Protein AF-A0A1J3I1U5-F1 (afdb_monomer_lite)

InterPro domains:
  IPR043164 Large ribosomal subunit protein uL10-like, insertion domain superfamily [G3DSA:3.90.105.20] (1-53)
  IPR050323 Universal ribosomal protein uL10 [PTHR45699] (3-94)

pLDDT: mean 80.33, std 6.76, range [55.69, 92.94]

Sequence (94 aa):
GKVQIFQKLNVPTKAVKNMLEIQKDIHIIKKGEKVTATGSELCRLLALKPFSYKLEMKKIWMNGAVLEEDMINISSADILKTFQSHVTSLAALS

Secondary structure (DSSP, 8-state):
-THHHHHHTT--EEEETTEEEE-S---SS-TTS---HHHHHHHHHTT-----------EEEETTEEEEHHHHT--HHHHHHHHHHHHHHHHHH-

Structure (mmCIF, N/CA/C/O backbone):
data_AF-A0A1J3I1U5-F1
#
_entry.id   AF-A0A1J3I1U5-F1
#
loop_
_atom_site.group_PDB
_atom_site.id
_atom_site.type_symbol
_atom_site.label_atom_id
_atom_site.label_alt_id
_atom_site.label_comp_id
_atom_site.label_asym_id
_atom_site.label_entity_id
_atom_site.label_seq_id
_atom_site.pdbx_PDB_ins_code
_atom_site.Cartn_x
_atom_site.Cartn_y
_atom_site.Cartn_z
_atom_site.occupancy
_atom_site.B_iso_or_equiv
_atom_site.auth_seq_id
_atom_site.auth_comp_id
_atom_site.auth_asym_id
_atom_site.auth_atom_id
_atom_site.pdbx_PDB_model_num
ATOM 1 N N . GLY A 1 1 ? -22.593 1.567 19.032 1.00 55.69 1 GLY A N 1
ATOM 2 C CA . GLY A 1 1 ? -21.667 2.296 19.925 1.00 55.69 1 GLY A CA 1
ATOM 3 C C . GLY A 1 1 ? -20.249 2.179 19.402 1.00 55.69 1 GLY A C 1
ATOM 4 O O . GLY A 1 1 ? -19.880 1.090 18.987 1.00 55.69 1 GLY A O 1
ATOM 5 N N . LYS A 1 2 ? -19.470 3.270 19.395 1.00 62.44 2 LYS A N 1
ATOM 6 C CA . LYS A 1 2 ? -18.124 3.343 18.780 1.00 62.44 2 LYS A CA 1
ATOM 7 C C . LYS A 1 2 ? -17.141 2.263 19.291 1.00 62.44 2 LYS A C 1
ATOM 9 O O . LYS A 1 2 ? -16.294 1.812 18.537 1.00 62.44 2 LYS A O 1
ATOM 14 N N . VAL A 1 3 ? -17.336 1.763 20.516 1.00 68.31 3 VAL A N 1
ATOM 15 C CA . VAL A 1 3 ? -16.560 0.668 21.142 1.00 68.31 3 VAL A CA 1
ATOM 16 C C . VAL A 1 3 ? -16.753 -0.694 20.448 1.00 68.31 3 VAL A C 1
ATOM 18 O O . VAL A 1 3 ? -15.833 -1.502 20.396 1.00 68.31 3 VAL A O 1
ATOM 21 N N . GLN A 1 4 ? -17.926 -0.946 19.858 1.00 71.25 4 GLN A N 1
ATOM 22 C CA . GLN A 1 4 ? -18.248 -2.229 19.213 1.00 71.25 4 GLN A CA 1
ATOM 23 C C . GLN A 1 4 ? -17.395 -2.496 17.960 1.00 71.25 4 GLN A C 1
ATOM 25 O O . GLN A 1 4 ? -17.197 -3.643 17.575 1.00 71.25 4 GLN A O 1
ATOM 30 N N . ILE A 1 5 ? -16.867 -1.442 17.328 1.00 72.69 5 ILE A N 1
ATOM 31 C CA . ILE A 1 5 ? -16.000 -1.543 16.144 1.00 72.69 5 ILE A CA 1
ATOM 32 C C . ILE A 1 5 ? -14.651 -2.172 16.524 1.00 72.69 5 ILE A C 1
ATOM 34 O O . ILE A 1 5 ? -14.168 -3.053 15.818 1.00 72.69 5 ILE A O 1
ATOM 38 N N . PHE A 1 6 ? -14.091 -1.785 17.675 1.00 73.50 6 PHE A N 1
ATOM 39 C CA . PHE A 1 6 ? -12.825 -2.316 18.190 1.00 73.50 6 PHE A CA 1
ATOM 40 C C . PHE A 1 6 ? -12.945 -3.789 18.606 1.00 73.50 6 PHE A C 1
ATOM 42 O O . PHE A 1 6 ? -12.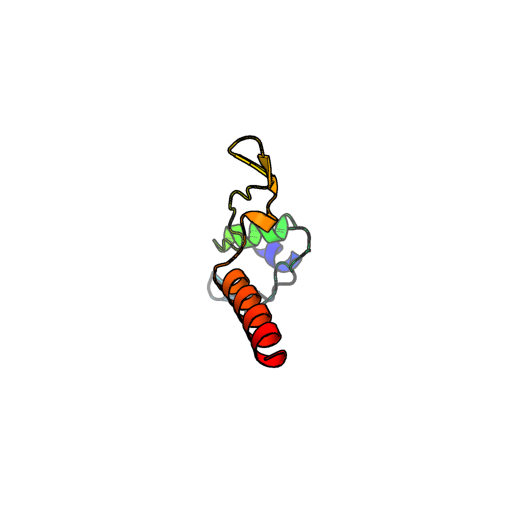038 -4.575 18.341 1.00 73.50 6 PHE A O 1
ATOM 49 N N . GLN A 1 7 ? -14.098 -4.184 19.161 1.00 69.69 7 GLN A N 1
ATOM 50 C CA . GLN A 1 7 ? -14.385 -5.581 19.505 1.00 69.69 7 GLN A CA 1
ATOM 51 C C . GLN A 1 7 ? -14.524 -6.472 18.261 1.00 69.69 7 GLN A C 1
ATOM 53 O O . GLN A 1 7 ? -13.989 -7.574 18.239 1.00 69.69 7 GLN A O 1
ATOM 58 N N . LYS A 1 8 ? -15.177 -5.987 17.194 1.00 67.88 8 LYS A N 1
ATOM 59 C CA . LYS A 1 8 ? -15.328 -6.740 15.932 1.00 67.88 8 LYS A CA 1
ATOM 60 C C . LYS A 1 8 ? -14.012 -6.979 15.187 1.00 67.88 8 LYS A C 1
ATOM 62 O O . LYS A 1 8 ? -13.918 -7.939 14.432 1.00 67.88 8 LYS A O 1
ATOM 67 N N . LEU A 1 9 ? -13.027 -6.103 15.370 1.00 69.25 9 LEU A N 1
ATOM 68 C CA . LEU A 1 9 ? -11.707 -6.186 14.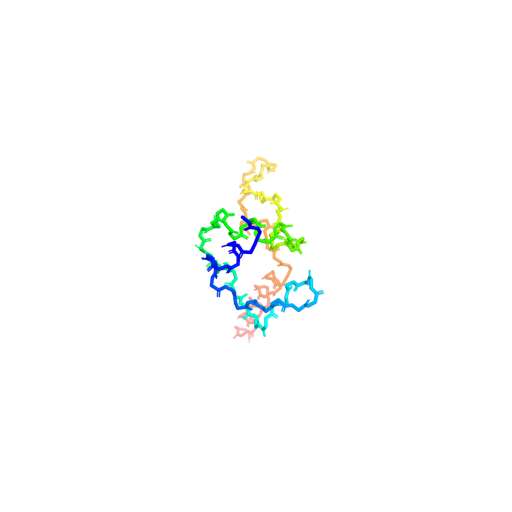732 1.00 69.25 9 LEU A CA 1
ATOM 69 C C . LEU A 1 9 ? -10.659 -6.888 15.609 1.00 69.25 9 LEU A C 1
ATOM 71 O O . LEU A 1 9 ? -9.488 -6.920 15.241 1.00 69.25 9 LEU A O 1
ATOM 75 N N . ASN A 1 10 ? -11.064 -7.454 16.752 1.00 68.12 10 ASN A N 1
ATOM 76 C CA . ASN A 1 10 ? -10.169 -8.134 17.688 1.00 68.12 10 ASN A CA 1
ATOM 77 C C . ASN A 1 10 ? -9.004 -7.242 18.175 1.00 68.12 10 ASN A C 1
ATOM 79 O O . ASN A 1 10 ? -7.911 -7.730 18.468 1.00 68.12 10 ASN A O 1
ATOM 83 N N . VAL A 1 11 ? -9.228 -5.924 18.256 1.00 75.31 11 VAL A N 1
ATOM 84 C CA . VAL A 1 11 ? -8.211 -4.962 18.698 1.00 75.31 11 VAL A CA 1
ATOM 85 C C . VAL A 1 11 ? -8.218 -4.905 20.228 1.00 75.31 11 VAL A C 1
ATOM 87 O O . VAL A 1 11 ? -9.240 -4.525 20.805 1.00 75.31 11 VAL A O 1
ATOM 90 N N . PRO A 1 12 ? -7.114 -5.244 20.918 1.00 72.62 12 PRO A N 1
ATOM 91 C CA . PRO A 1 12 ? -7.042 -5.136 22.369 1.00 72.62 12 PRO A CA 1
ATOM 92 C C . PRO A 1 12 ? -6.968 -3.657 22.776 1.00 72.62 12 PRO A C 1
ATOM 94 O O . PRO A 1 12 ? -5.914 -3.019 22.709 1.00 72.62 12 PRO A O 1
ATOM 97 N N . THR A 1 13 ? -8.108 -3.101 23.188 1.00 76.12 13 THR A N 1
ATOM 98 C CA . THR A 1 13 ? -8.222 -1.721 23.680 1.00 76.12 13 THR A CA 1
ATOM 99 C C . THR A 1 13 ? -8.601 -1.691 25.152 1.00 76.12 13 THR A C 1
ATOM 101 O O . THR A 1 13 ? -9.529 -2.395 25.561 1.00 76.12 13 THR A O 1
ATOM 104 N N . LYS A 1 14 ? -7.958 -0.825 25.936 1.00 80.62 14 LYS A N 1
ATOM 105 C CA . LYS A 1 14 ? -8.306 -0.565 27.337 1.00 80.62 14 LYS A CA 1
ATOM 106 C C . LYS A 1 14 ? -8.923 0.826 27.459 1.00 80.62 14 LYS A C 1
ATOM 108 O O . LYS A 1 14 ? -8.397 1.793 26.919 1.00 80.62 14 LYS A O 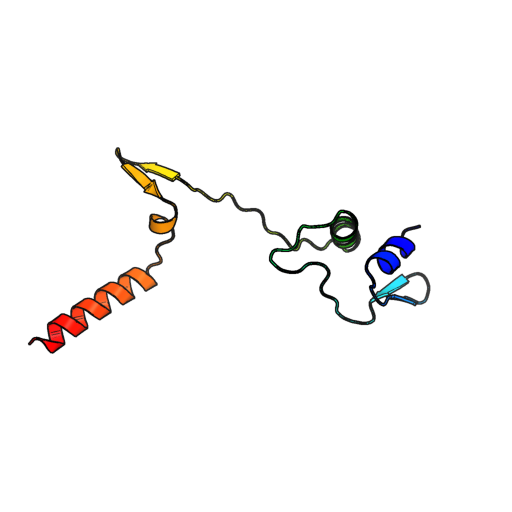1
ATOM 113 N N . ALA A 1 15 ? -10.044 0.935 28.169 1.00 80.38 15 ALA A N 1
ATOM 114 C CA . ALA A 1 15 ? -10.637 2.228 28.493 1.00 80.38 15 ALA A CA 1
ATOM 115 C C . ALA A 1 15 ? -9.892 2.854 29.683 1.00 80.38 15 ALA A C 1
ATOM 117 O O . ALA A 1 15 ? -9.832 2.260 30.762 1.00 80.38 15 ALA A O 1
ATOM 118 N N . VAL A 1 16 ? -9.331 4.048 29.493 1.00 81.88 16 VAL A N 1
ATOM 119 C CA . VAL A 1 16 ? -8.609 4.808 30.521 1.00 81.88 16 VAL A CA 1
ATOM 120 C C . VAL A 1 16 ? -9.187 6.216 30.569 1.00 81.88 16 VAL A C 1
ATOM 122 O O . VAL A 1 16 ? -9.116 6.941 29.584 1.00 81.88 16 VAL A O 1
ATOM 125 N N . LYS A 1 17 ? -9.783 6.589 31.712 1.00 73.69 17 LYS A N 1
ATOM 126 C CA . LYS A 1 17 ? -10.299 7.941 32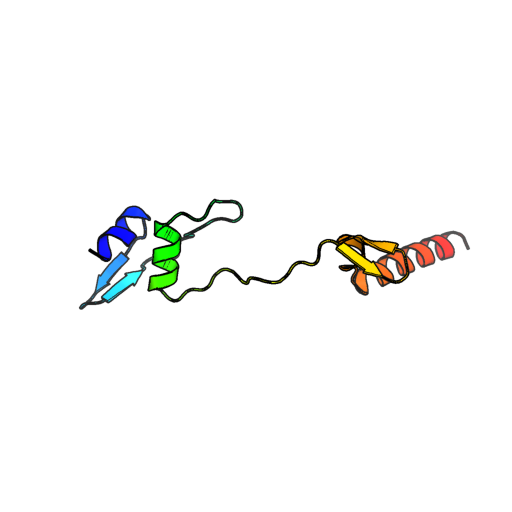.027 1.00 73.69 17 LYS A CA 1
ATOM 127 C C . LYS A 1 17 ? -10.879 8.681 30.804 1.00 73.69 17 LYS A C 1
ATOM 129 O O . LYS A 1 17 ? -10.389 9.734 30.416 1.00 73.69 17 LYS A O 1
ATOM 134 N N . ASN A 1 18 ? -11.937 8.112 30.221 1.00 78.81 18 ASN A N 1
ATOM 135 C CA . ASN A 1 18 ? -12.710 8.638 29.081 1.00 78.81 18 ASN A CA 1
ATOM 136 C C . ASN A 1 18 ? -12.081 8.505 27.681 1.00 78.81 18 ASN A C 1
ATOM 138 O O . ASN A 1 18 ? -12.716 8.906 26.706 1.00 78.81 18 ASN A O 1
ATOM 142 N N . MET A 1 19 ? -10.903 7.894 27.548 1.00 76.69 19 MET A N 1
ATOM 143 C CA . MET A 1 19 ? -10.266 7.598 26.261 1.00 76.69 19 MET A CA 1
ATOM 144 C C . MET A 1 19 ? -10.082 6.085 26.063 1.00 76.69 19 MET A C 1
ATOM 146 O O . MET A 1 19 ? -9.997 5.321 27.025 1.00 76.69 19 MET A O 1
ATOM 150 N N . LEU A 1 20 ? -10.053 5.639 24.805 1.00 79.81 20 LEU A N 1
ATOM 151 C CA . LEU A 1 20 ? -9.674 4.273 24.441 1.00 79.81 20 LEU A CA 1
ATOM 152 C C . LEU A 1 20 ? -8.202 4.260 24.044 1.00 79.81 20 LEU A C 1
ATOM 154 O O . LEU A 1 20 ? -7.808 4.969 23.122 1.00 79.81 20 LEU A O 1
ATOM 158 N N . GLU A 1 21 ? -7.415 3.436 24.723 1.00 81.75 21 GLU A N 1
ATOM 159 C CA . GLU A 1 21 ? -5.997 3.241 24.444 1.00 81.75 21 GLU A CA 1
ATOM 160 C C . GLU A 1 21 ? -5.776 1.854 23.829 1.00 81.75 21 GLU A C 1
ATOM 162 O O . GLU A 1 21 ? -6.318 0.852 24.309 1.00 81.75 21 GLU A O 1
ATOM 167 N N . ILE A 1 22 ? -5.003 1.791 22.745 1.00 81.44 22 ILE A N 1
ATOM 168 C CA . ILE A 1 22 ? -4.628 0.541 22.076 1.00 81.44 22 ILE A CA 1
ATOM 169 C C . ILE A 1 22 ? -3.391 -0.009 22.787 1.00 81.44 22 ILE A C 1
ATOM 171 O O . ILE A 1 22 ? -2.358 0.649 22.821 1.00 81.44 22 ILE A O 1
ATOM 175 N N . GLN A 1 23 ? -3.491 -1.209 23.365 1.00 81.12 23 GLN A N 1
ATOM 176 C CA . GLN A 1 23 ? -2.413 -1.767 24.195 1.00 81.12 23 GLN A CA 1
ATOM 177 C C . GLN A 1 23 ? -1.305 -2.453 23.388 1.00 8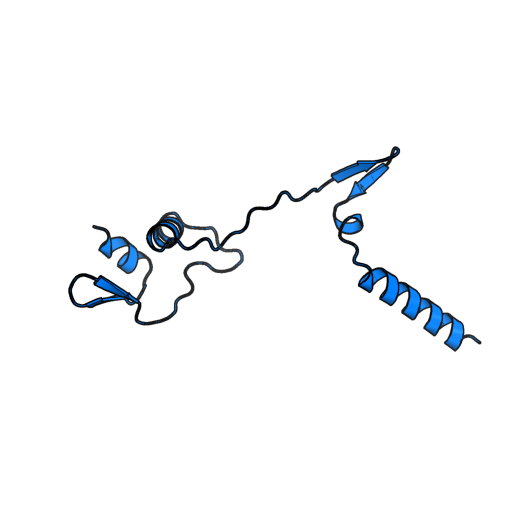1.12 23 GLN A C 1
ATOM 179 O O . GLN A 1 23 ? -0.206 -2.651 23.900 1.00 81.12 23 GLN A O 1
ATOM 184 N N . LYS A 1 24 ? -1.609 -2.887 22.161 1.00 79.38 24 LYS A N 1
ATOM 185 C CA . LYS A 1 24 ? -0.685 -3.635 21.308 1.00 79.38 24 LYS A CA 1
ATOM 186 C C . LYS A 1 24 ? -0.863 -3.230 19.854 1.00 79.38 24 LYS A C 1
ATOM 188 O O . LYS A 1 24 ? -1.996 -3.087 19.395 1.00 79.38 24 LYS A O 1
ATOM 193 N N . ASP A 1 25 ? 0.248 -3.146 19.133 1.00 78.38 25 ASP A N 1
ATOM 194 C CA . ASP A 1 25 ? 0.235 -2.987 17.685 1.00 78.38 25 ASP A CA 1
ATOM 195 C C . ASP A 1 25 ? -0.435 -4.185 17.012 1.00 78.38 25 ASP A C 1
ATOM 197 O O . ASP A 1 25 ? -0.096 -5.350 17.256 1.00 78.38 25 ASP A O 1
ATOM 201 N N . ILE A 1 26 ? -1.396 -3.887 16.140 1.00 77.56 26 ILE A N 1
ATOM 202 C CA . ILE A 1 26 ? -2.082 -4.884 15.328 1.00 77.56 26 ILE A CA 1
ATOM 203 C C . ILE A 1 26 ? -2.019 -4.504 13.854 1.00 77.56 26 ILE A C 1
ATOM 205 O O . ILE A 1 26 ? -2.042 -3.331 13.484 1.00 77.56 26 ILE A O 1
ATOM 209 N N . HIS A 1 27 ? -2.009 -5.518 12.996 1.00 77.06 27 HIS A N 1
ATOM 210 C CA . HIS A 1 27 ? -2.182 -5.317 11.565 1.00 77.06 27 HIS A CA 1
ATOM 211 C C . HIS A 1 27 ? -3.677 -5.318 11.251 1.00 77.06 27 HIS A C 1
ATOM 213 O O . HIS A 1 27 ? -4.323 -6.358 11.346 1.00 77.06 27 HIS A O 1
ATOM 219 N N . ILE A 1 28 ? -4.221 -4.153 10.890 1.00 77.31 28 ILE A N 1
ATOM 220 C CA . ILE A 1 28 ? -5.647 -4.001 10.553 1.00 77.31 28 ILE A CA 1
ATOM 221 C C . ILE A 1 28 ? -5.952 -4.645 9.191 1.00 77.31 28 ILE A C 1
ATOM 223 O O . ILE A 1 28 ? -7.016 -5.228 9.011 1.00 77.31 28 ILE A O 1
ATOM 227 N N . ILE A 1 29 ? -5.031 -4.527 8.225 1.00 78.12 29 ILE A N 1
ATOM 228 C CA . ILE A 1 29 ? -5.172 -5.037 6.852 1.00 78.12 29 ILE A CA 1
ATOM 229 C C . ILE A 1 29 ? -3.806 -5.543 6.377 1.00 78.12 29 ILE A C 1
ATOM 231 O O . ILE A 1 29 ? -2.787 -4.891 6.621 1.00 78.12 29 ILE A O 1
ATOM 235 N N . LYS A 1 30 ? -3.775 -6.687 5.684 1.00 80.69 30 LYS A N 1
ATOM 236 C CA . LYS A 1 30 ? -2.569 -7.225 5.032 1.00 80.69 30 LYS A CA 1
ATOM 237 C C . LYS A 1 30 ? -2.538 -6.890 3.540 1.00 80.69 30 LYS A C 1
ATOM 239 O O . LYS A 1 30 ? -3.574 -6.711 2.902 1.00 80.69 30 LYS A O 1
ATOM 244 N N . LYS A 1 31 ? -1.334 -6.845 2.954 1.00 78.25 31 LYS A N 1
ATOM 245 C CA . LYS A 1 31 ? -1.165 -6.659 1.504 1.00 78.25 31 LYS A CA 1
ATOM 246 C C . LYS A 1 31 ? -1.866 -7.800 0.755 1.00 78.25 31 LYS A C 1
ATOM 248 O O . LYS A 1 31 ? -1.559 -8.962 0.993 1.00 78.25 31 LYS A O 1
ATOM 253 N N . GLY A 1 32 ? -2.786 -7.450 -0.145 1.00 78.44 32 GLY A N 1
ATOM 254 C CA . GLY A 1 32 ? -3.572 -8.405 -0.938 1.00 78.44 32 GLY A CA 1
ATOM 255 C C . GLY A 1 32 ? -4.926 -8.786 -0.332 1.00 78.44 32 GLY A C 1
ATOM 256 O O . GLY A 1 32 ? -5.715 -9.450 -0.997 1.00 78.44 32 GLY A O 1
ATOM 257 N N . GLU A 1 33 ? -5.234 -8.344 0.889 1.00 81.62 33 GLU A N 1
ATOM 258 C CA . GLU A 1 33 ? -6.543 -8.569 1.500 1.00 81.62 33 GLU A CA 1
ATOM 259 C C . GLU A 1 33 ? -7.535 -7.466 1.102 1.00 81.62 33 GLU A C 1
ATOM 261 O O . GLU A 1 33 ? -7.182 -6.287 0.992 1.00 81.62 33 GLU A O 1
ATOM 266 N N . LYS A 1 34 ? -8.800 -7.839 0.881 1.00 81.12 34 LYS A N 1
ATOM 267 C CA . LYS A 1 34 ? -9.851 -6.871 0.563 1.00 81.12 34 LYS A CA 1
ATOM 268 C C . LYS A 1 34 ? -10.157 -6.024 1.795 1.00 81.12 34 LYS A C 1
ATOM 270 O O . LYS A 1 34 ? -10.475 -6.549 2.858 1.00 81.12 34 LYS A O 1
ATOM 275 N N . VAL A 1 35 ? -10.135 -4.704 1.623 1.00 82.12 35 VAL A N 1
ATOM 276 C CA . VAL A 1 35 ? -10.498 -3.757 2.682 1.00 82.12 35 VAL A CA 1
ATOM 277 C C . VAL A 1 35 ? -11.958 -3.986 3.089 1.00 82.12 35 VAL A C 1
ATOM 279 O O . VAL A 1 35 ? -12.877 -3.795 2.291 1.00 82.12 35 VAL A O 1
ATOM 282 N N . THR A 1 36 ? -12.179 -4.405 4.334 1.00 82.00 36 THR A N 1
ATOM 283 C CA . THR A 1 36 ? -13.517 -4.538 4.925 1.00 82.00 36 THR A CA 1
ATOM 284 C C . THR A 1 36 ? -14.033 -3.186 5.422 1.00 82.00 36 THR A C 1
ATOM 286 O O . THR A 1 36 ? -13.263 -2.323 5.850 1.00 82.00 36 THR A O 1
ATOM 289 N N . ALA A 1 37 ? -15.358 -2.997 5.403 1.00 81.75 37 ALA A N 1
ATOM 290 C CA . ALA A 1 37 ? -16.005 -1.743 5.810 1.00 81.75 37 ALA A CA 1
ATOM 291 C C . ALA A 1 37 ? -15.612 -1.309 7.237 1.00 81.75 37 ALA A C 1
ATOM 293 O O . ALA A 1 37 ? -15.328 -0.139 7.480 1.00 81.75 37 ALA A O 1
ATOM 294 N N . THR A 1 38 ? -15.522 -2.265 8.165 1.00 79.06 38 THR A N 1
ATOM 295 C CA . THR A 1 38 ? -15.131 -2.020 9.560 1.00 79.06 38 THR A CA 1
ATOM 296 C C . THR A 1 38 ? -13.682 -1.529 9.680 1.00 79.06 38 THR A C 1
ATOM 298 O O . THR A 1 38 ? -13.413 -0.623 10.465 1.00 79.06 38 THR A O 1
ATOM 301 N N . GLY A 1 39 ? -12.753 -2.088 8.891 1.00 78.69 39 GLY A N 1
ATOM 302 C CA . GLY A 1 39 ? -11.340 -1.687 8.896 1.00 78.69 39 GLY A CA 1
ATOM 303 C C . GLY A 1 39 ? -11.122 -0.284 8.325 1.00 78.69 39 GLY A C 1
ATOM 304 O O . GLY A 1 39 ? -10.368 0.505 8.891 1.00 78.69 39 GLY A O 1
ATOM 305 N N . SER A 1 40 ? -11.846 0.065 7.255 1.00 80.06 40 SER A N 1
ATOM 306 C CA . SER A 1 40 ? -11.821 1.419 6.684 1.00 80.06 40 SER A CA 1
ATOM 307 C C . SER A 1 40 ? -12.376 2.464 7.656 1.00 80.06 40 SER A C 1
ATOM 309 O O . SER A 1 40 ? -11.770 3.522 7.837 1.00 80.06 40 SER A O 1
ATOM 311 N N . GLU A 1 41 ? -13.481 2.147 8.334 1.00 82.25 41 GLU A N 1
ATOM 312 C CA . GLU A 1 41 ? -14.087 3.035 9.327 1.00 82.25 41 GLU A CA 1
ATOM 313 C C . GLU A 1 41 ? -13.164 3.268 10.533 1.00 82.25 41 GLU A C 1
ATOM 315 O O . GLU A 1 41 ? -13.065 4.392 11.023 1.00 82.25 41 GLU A O 1
ATOM 320 N N . LEU A 1 42 ? -12.420 2.247 10.976 1.00 80.75 42 LEU A N 1
ATOM 321 C CA . LEU A 1 42 ? -11.423 2.402 12.037 1.00 80.75 42 LEU A CA 1
ATOM 322 C C . LEU A 1 42 ? -10.268 3.326 11.614 1.00 80.75 42 LEU A C 1
ATOM 324 O O . LEU A 1 42 ? -9.916 4.237 12.364 1.00 80.75 42 LEU A O 1
ATOM 328 N N . CYS A 1 43 ? -9.708 3.143 10.412 1.00 81.12 43 CYS A N 1
ATOM 329 C CA . CYS A 1 43 ? -8.680 4.050 9.887 1.00 81.12 43 CYS A CA 1
ATOM 330 C C . CYS A 1 43 ? -9.196 5.493 9.788 1.00 81.12 43 CYS A C 1
ATOM 332 O O . CYS A 1 43 ? -8.471 6.423 10.137 1.00 81.12 43 CYS A O 1
ATOM 334 N N . ARG A 1 44 ? -10.464 5.683 9.394 1.00 81.62 44 ARG A N 1
ATOM 335 C CA . ARG A 1 44 ? -11.120 6.998 9.352 1.00 81.62 44 ARG A CA 1
ATOM 336 C C . ARG A 1 44 ? -11.232 7.632 10.739 1.00 81.62 44 ARG A C 1
ATOM 338 O O . ARG A 1 44 ? -10.918 8.810 10.886 1.00 81.62 44 ARG A O 1
ATOM 345 N N . LEU A 1 45 ? -11.643 6.862 11.749 1.00 80.56 45 LEU A N 1
ATOM 346 C CA . LEU A 1 45 ? -11.764 7.327 13.137 1.00 80.56 45 LEU A CA 1
ATOM 347 C C . LEU A 1 45 ? -10.411 7.694 13.762 1.00 80.56 45 LEU A C 1
ATOM 349 O O . LEU A 1 45 ? -10.350 8.625 14.560 1.00 80.56 45 LEU A O 1
ATOM 353 N N . LEU A 1 46 ? -9.343 6.990 13.385 1.00 80.75 46 LEU A N 1
ATOM 354 C CA . LEU A 1 46 ? -7.968 7.266 13.816 1.00 80.75 46 LEU A CA 1
ATOM 355 C C . LEU A 1 46 ? -7.255 8.312 12.937 1.00 80.75 46 LEU A C 1
ATOM 357 O O . LEU A 1 46 ? -6.078 8.581 13.151 1.00 80.75 46 LEU A O 1
ATOM 361 N N . ALA A 1 47 ? -7.944 8.879 11.938 1.00 80.94 47 ALA A N 1
ATOM 362 C CA . ALA A 1 47 ? -7.384 9.792 10.936 1.00 80.94 47 ALA A CA 1
ATOM 363 C C . ALA A 1 47 ? -6.139 9.245 10.196 1.00 80.94 47 ALA A C 1
ATOM 365 O O . ALA A 1 47 ? -5.327 10.007 9.669 1.00 80.94 47 ALA A O 1
ATOM 366 N N . LEU A 1 48 ? -6.005 7.919 10.110 1.00 82.38 48 LEU A N 1
ATOM 367 C CA . LEU A 1 48 ? -4.916 7.240 9.415 1.00 82.38 48 LEU A CA 1
ATOM 368 C C . LEU A 1 48 ? -5.246 7.106 7.925 1.00 82.38 48 LEU A C 1
ATOM 370 O O . LEU A 1 48 ? -6.305 6.600 7.548 1.00 82.38 48 LEU A O 1
ATOM 374 N N . LYS A 1 49 ? -4.308 7.515 7.066 1.00 80.50 49 LYS A N 1
ATOM 375 C CA . LYS A 1 49 ? -4.392 7.374 5.604 1.00 80.50 49 LYS A CA 1
ATOM 376 C C . LYS A 1 49 ? -3.312 6.400 5.115 1.00 80.50 49 LYS A C 1
ATOM 378 O O . LYS A 1 49 ? -2.230 6.841 4.744 1.00 80.50 49 LYS A O 1
ATOM 383 N N . PRO A 1 50 ? -3.577 5.082 5.129 1.00 78.44 50 PRO A N 1
ATOM 384 C CA . PRO A 1 50 ? -2.580 4.069 4.772 1.00 78.44 50 PRO A CA 1
ATOM 385 C C . PRO A 1 50 ? -2.369 3.915 3.258 1.00 78.44 50 PRO A C 1
ATOM 387 O O . PRO A 1 50 ? -1.410 3.273 2.841 1.00 78.44 50 PRO A O 1
ATOM 390 N N . PHE A 1 51 ? -3.254 4.481 2.432 1.00 80.31 51 PHE A N 1
ATOM 391 C CA . PHE A 1 51 ? -3.185 4.377 0.977 1.00 80.31 51 PHE A CA 1
ATOM 392 C C . PHE A 1 51 ? -2.864 5.730 0.354 1.00 80.31 51 PHE A C 1
ATOM 394 O O . PHE A 1 51 ? -3.520 6.731 0.650 1.00 80.31 51 PHE A O 1
ATOM 401 N N . SER A 1 52 ? -1.883 5.728 -0.545 1.00 76.44 52 SER A N 1
ATOM 402 C CA . SER A 1 52 ? -1.642 6.829 -1.468 1.00 76.44 52 SER A CA 1
ATOM 403 C C . SER A 1 52 ? -2.206 6.444 -2.828 1.00 76.44 52 SER A C 1
ATOM 405 O O . SER A 1 52 ? -1.872 5.387 -3.366 1.00 76.44 52 SER A O 1
ATOM 407 N N . TYR A 1 53 ? -3.081 7.287 -3.363 1.00 81.94 53 TYR A N 1
ATOM 408 C CA . TYR A 1 53 ? -3.624 7.118 -4.702 1.00 81.94 53 TYR A CA 1
ATOM 409 C C . TYR A 1 53 ? -2.791 7.965 -5.653 1.00 81.94 53 TYR A C 1
ATOM 411 O O . TYR A 1 53 ? -2.702 9.182 -5.494 1.00 81.94 53 TYR A O 1
ATOM 419 N N . LYS A 1 54 ? -2.184 7.311 -6.638 1.00 82.00 54 LYS A N 1
ATOM 420 C CA . LYS A 1 54 ? -1.502 7.963 -7.753 1.00 82.00 54 LYS A CA 1
ATOM 421 C C . LYS A 1 54 ? -2.160 7.531 -9.054 1.00 82.00 54 LYS A C 1
ATOM 423 O O . LYS A 1 54 ? -2.704 6.430 -9.137 1.00 82.00 54 LYS A O 1
ATOM 428 N N . LEU A 1 55 ? -2.108 8.399 -10.057 1.00 81.12 55 LEU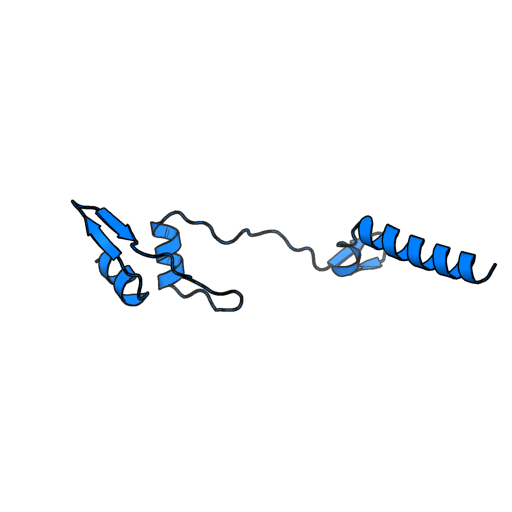 A N 1
ATOM 429 C CA . LEU A 1 55 ? -2.456 8.008 -11.413 1.00 81.12 55 LEU A CA 1
ATOM 430 C C . LEU A 1 55 ? -1.346 7.091 -11.932 1.00 81.12 55 LEU A C 1
ATOM 432 O O . LEU A 1 55 ? -0.178 7.475 -11.946 1.00 81.12 55 LEU A O 1
ATOM 436 N N . GLU A 1 56 ? -1.712 5.882 -12.329 1.00 77.94 56 GLU A N 1
ATOM 437 C CA . GLU A 1 56 ? -0.805 4.936 -12.965 1.00 77.94 56 GLU A CA 1
ATOM 438 C C . GLU A 1 56 ? -1.080 4.948 -14.473 1.00 77.94 56 GLU A C 1
ATOM 440 O O . GLU A 1 56 ? -2.185 4.631 -14.925 1.00 77.94 56 GLU A O 1
ATOM 445 N N . MET A 1 57 ? -0.102 5.426 -15.250 1.00 79.44 57 MET A N 1
ATOM 446 C CA . MET A 1 57 ? -0.228 5.563 -16.700 1.00 79.44 57 MET A CA 1
ATOM 447 C C . MET A 1 57 ? 0.143 4.251 -17.384 1.00 79.44 57 MET A C 1
ATOM 449 O O . MET A 1 57 ? 1.315 3.967 -17.598 1.00 79.44 57 MET A O 1
ATOM 453 N N . LYS A 1 58 ? -0.876 3.481 -17.774 1.00 80.94 58 LYS A N 1
ATOM 454 C CA . LYS A 1 58 ? -0.680 2.158 -18.387 1.00 80.94 58 LYS A CA 1
ATOM 455 C C . LYS A 1 58 ? -0.157 2.204 -19.821 1.00 80.94 58 LYS A C 1
ATOM 457 O O . LYS A 1 58 ? 0.581 1.317 -20.236 1.00 80.94 58 LYS A O 1
ATOM 462 N N . LYS A 1 59 ? -0.616 3.185 -20.605 1.00 80.38 59 LYS A N 1
ATOM 463 C CA . LYS A 1 59 ? -0.271 3.335 -22.024 1.00 80.38 59 LYS A CA 1
ATOM 464 C C . LYS A 1 59 ? -0.144 4.804 -22.378 1.00 80.38 59 LYS A C 1
ATOM 466 O O . LYS A 1 59 ? -1.029 5.593 -22.046 1.00 80.38 59 LYS A O 1
ATOM 471 N N . ILE A 1 60 ? 0.929 5.148 -23.080 1.00 82.12 60 ILE A N 1
ATOM 472 C CA . ILE A 1 60 ? 1.169 6.500 -23.588 1.00 82.12 60 ILE A CA 1
ATOM 473 C C . ILE A 1 60 ? 1.337 6.411 -25.099 1.00 82.12 60 ILE A C 1
ATOM 475 O O . ILE A 1 60 ? 2.097 5.587 -25.596 1.00 82.12 60 ILE A O 1
ATOM 479 N N . TRP A 1 61 ? 0.628 7.259 -25.836 1.00 86.38 61 TRP A N 1
ATOM 480 C CA . TRP A 1 61 ? 0.845 7.418 -27.269 1.00 86.38 61 TRP A CA 1
ATOM 481 C C . TRP A 1 61 ? 1.845 8.548 -27.501 1.00 86.38 61 TRP A C 1
ATOM 483 O O . TRP A 1 61 ? 1.589 9.683 -27.096 1.00 86.38 61 TRP A O 1
ATOM 493 N N . MET A 1 62 ? 2.968 8.256 -28.154 1.00 84.69 62 MET A N 1
ATOM 494 C CA . MET A 1 62 ? 3.976 9.262 -28.485 1.00 84.69 62 MET A CA 1
ATOM 495 C C . MET A 1 62 ? 4.606 8.953 -29.844 1.00 84.69 62 MET A C 1
ATOM 497 O O . MET A 1 62 ? 5.042 7.832 -30.088 1.00 84.69 62 MET A O 1
ATOM 501 N N . ASN A 1 63 ? 4.651 9.949 -30.734 1.00 84.12 63 ASN A N 1
ATOM 502 C CA . ASN A 1 63 ? 5.318 9.876 -32.043 1.00 84.12 63 ASN A CA 1
ATOM 503 C C . ASN A 1 63 ? 4.972 8.628 -32.884 1.00 84.12 63 ASN A C 1
ATOM 505 O O . ASN A 1 63 ? 5.834 8.062 -33.547 1.00 84.12 63 ASN A O 1
ATOM 509 N N . GLY A 1 64 ? 3.707 8.196 -32.863 1.00 88.62 64 GLY A N 1
ATOM 510 C CA . GLY A 1 64 ? 3.241 7.050 -33.651 1.00 88.62 64 GLY A CA 1
ATOM 511 C C . GLY A 1 64 ? 3.431 5.681 -32.990 1.00 88.62 64 GLY A C 1
ATOM 512 O O . GLY A 1 64 ? 3.090 4.674 -33.604 1.00 88.62 64 GLY A O 1
ATOM 513 N N . ALA A 1 65 ? 3.938 5.631 -31.756 1.00 82.81 65 ALA A N 1
ATOM 514 C CA . ALA A 1 65 ? 4.115 4.402 -30.991 1.00 82.81 65 ALA A CA 1
ATOM 515 C C . ALA A 1 65 ? 3.300 4.417 -29.688 1.00 82.81 65 ALA A C 1
ATOM 517 O O . ALA A 1 65 ? 3.125 5.458 -29.048 1.00 82.81 65 ALA A O 1
ATOM 518 N N . VAL A 1 66 ? 2.826 3.235 -29.281 1.00 85.00 66 VAL A N 1
ATOM 519 C CA . VAL A 1 66 ? 2.264 2.992 -27.946 1.00 85.00 66 VAL A CA 1
ATOM 520 C C . VAL A 1 66 ? 3.398 2.533 -27.040 1.00 85.00 66 VAL A C 1
ATOM 522 O O . VAL A 1 66 ? 3.986 1.480 -27.272 1.00 85.00 66 VAL A O 1
ATOM 525 N N . LEU A 1 67 ? 3.686 3.312 -26.006 1.00 82.62 67 LEU A N 1
ATOM 526 C CA . LEU A 1 67 ? 4.594 2.933 -24.933 1.00 82.62 67 LEU A CA 1
ATOM 527 C C . LEU A 1 67 ? 3.801 2.227 -23.834 1.00 82.62 67 LEU A C 1
ATOM 529 O O . LEU A 1 67 ? 2.773 2.740 -23.380 1.00 82.62 67 LEU A O 1
ATOM 533 N N . GLU A 1 68 ? 4.283 1.058 -23.423 1.00 81.75 68 GLU A N 1
ATOM 534 C CA . GLU A 1 68 ? 3.743 0.304 -22.291 1.00 81.75 68 GLU A CA 1
ATOM 535 C C . GLU A 1 68 ? 4.419 0.718 -20.974 1.00 81.75 68 GLU A C 1
ATOM 537 O O . GLU A 1 68 ? 5.516 1.280 -20.971 1.00 81.75 68 GLU A O 1
ATOM 542 N N . GLU A 1 69 ? 3.750 0.445 -19.854 1.00 80.38 69 GLU A N 1
ATOM 543 C CA . GLU A 1 69 ? 4.142 0.849 -18.494 1.00 80.38 69 GLU A CA 1
ATOM 544 C C . GLU A 1 69 ? 5.595 0.499 -18.121 1.00 80.38 69 GLU A C 1
ATOM 546 O O . GLU A 1 69 ? 6.302 1.331 -17.551 1.00 80.38 69 GLU A O 1
ATOM 551 N N . ASP A 1 70 ? 6.070 -0.687 -18.511 1.00 75.00 70 ASP A N 1
ATOM 552 C CA . ASP A 1 70 ? 7.433 -1.166 -18.230 1.00 75.00 70 ASP A CA 1
ATOM 553 C C . ASP A 1 70 ? 8.520 -0.271 -18.847 1.00 75.00 70 ASP A C 1
ATOM 555 O O . ASP A 1 70 ? 9.542 0.008 -18.223 1.00 75.00 70 ASP A O 1
ATOM 559 N N . MET A 1 71 ? 8.279 0.255 -20.053 1.00 72.94 71 MET A N 1
ATOM 560 C CA . MET A 1 71 ? 9.226 1.148 -20.734 1.00 72.94 71 MET A CA 1
ATOM 561 C C . MET A 1 71 ? 9.279 2.536 -20.090 1.00 72.94 71 MET A C 1
ATOM 563 O O . MET A 1 71 ? 10.285 3.235 -20.192 1.00 72.94 71 MET A O 1
ATOM 567 N N . ILE A 1 72 ? 8.193 2.949 -19.435 1.00 75.12 72 ILE A N 1
ATOM 568 C CA . ILE A 1 72 ? 8.078 4.264 -18.794 1.00 75.12 72 ILE A CA 1
ATOM 569 C C . ILE A 1 72 ? 8.786 4.262 -17.434 1.00 75.12 72 ILE A C 1
ATOM 571 O O . ILE A 1 72 ? 9.319 5.291 -17.020 1.00 75.12 72 ILE A O 1
ATOM 575 N N . ASN A 1 73 ? 8.816 3.119 -16.744 1.00 77.56 73 ASN A N 1
ATOM 576 C CA . ASN A 1 73 ? 9.372 3.004 -15.397 1.00 77.56 73 ASN A CA 1
ATOM 577 C C . ASN A 1 73 ? 10.855 2.580 -15.362 1.00 77.56 73 ASN A C 1
ATOM 579 O O . ASN A 1 73 ? 11.344 2.142 -14.320 1.00 77.56 73 ASN A O 1
ATOM 583 N N . ILE A 1 74 ? 11.579 2.702 -16.479 1.00 81.69 74 ILE A N 1
ATOM 584 C CA . ILE A 1 74 ? 13.006 2.376 -16.527 1.00 81.69 74 ILE A CA 1
ATOM 585 C C . ILE A 1 74 ? 13.805 3.389 -15.694 1.00 81.69 74 ILE A C 1
ATOM 587 O O . ILE A 1 74 ? 13.683 4.605 -15.868 1.00 81.69 74 ILE A O 1
ATOM 591 N N . SER A 1 75 ? 14.635 2.896 -14.774 1.00 85.19 75 SER A N 1
ATOM 592 C CA . SER A 1 75 ? 15.520 3.748 -13.981 1.00 85.19 75 SER A CA 1
ATOM 593 C C . SER A 1 75 ? 16.869 3.925 -14.675 1.00 85.19 75 SER A C 1
ATOM 595 O O . SER A 1 75 ? 17.376 3.018 -15.338 1.00 85.19 75 SER A O 1
ATOM 597 N N . SER A 1 76 ? 17.532 5.062 -14.450 1.00 84.06 76 SER A N 1
ATOM 598 C CA . SER A 1 76 ? 18.918 5.282 -14.893 1.00 84.06 76 SER A CA 1
ATOM 599 C C . SER A 1 76 ? 19.871 4.196 -14.379 1.00 84.06 76 SER A C 1
ATOM 601 O O . SER A 1 76 ? 20.859 3.872 -15.036 1.00 84.06 76 SER A O 1
ATOM 603 N N . ALA A 1 77 ? 19.562 3.600 -13.224 1.00 87.56 77 ALA A N 1
ATOM 604 C CA . ALA A 1 77 ? 20.320 2.484 -12.669 1.00 87.56 77 ALA A CA 1
ATOM 605 C C . ALA A 1 77 ? 20.240 1.218 -13.543 1.00 87.56 77 ALA A C 1
ATOM 607 O O . ALA A 1 77 ? 21.247 0.529 -13.703 1.00 87.56 77 ALA A O 1
ATOM 608 N N . ASP A 1 78 ? 19.083 0.934 -14.148 1.00 86.56 78 ASP A N 1
ATOM 609 C CA . ASP A 1 78 ? 18.888 -0.237 -15.013 1.00 86.56 78 ASP A CA 1
ATOM 610 C C . ASP A 1 78 ? 19.650 -0.082 -16.334 1.00 86.56 78 ASP A C 1
ATOM 612 O O . ASP A 1 78 ? 20.272 -1.029 -16.828 1.00 86.56 78 ASP A O 1
ATOM 616 N N . ILE A 1 79 ? 19.685 1.146 -16.861 1.00 87.50 79 ILE A N 1
ATOM 617 C CA . ILE A 1 79 ? 20.470 1.502 -18.048 1.00 87.50 79 ILE A CA 1
ATOM 618 C C . ILE A 1 79 ? 21.966 1.321 -17.761 1.00 87.50 79 ILE A C 1
ATOM 620 O O . ILE A 1 79 ? 22.671 0.664 -18.530 1.00 87.50 79 ILE A O 1
ATOM 624 N N . LEU A 1 80 ? 22.449 1.846 -16.628 1.00 91.38 80 LEU A N 1
ATOM 625 C CA . LEU A 1 80 ? 23.852 1.718 -16.223 1.00 91.38 80 LEU A CA 1
ATOM 626 C C . LEU A 1 80 ? 24.258 0.261 -16.001 1.00 91.38 80 LEU A C 1
ATOM 628 O O . LEU A 1 80 ? 25.326 -0.145 -16.452 1.00 91.38 80 LEU A O 1
ATOM 632 N N . LYS A 1 81 ? 23.404 -0.539 -15.358 1.00 91.75 81 LYS A N 1
ATOM 633 C CA . LYS A 1 81 ? 23.656 -1.966 -15.131 1.00 91.75 81 LYS A CA 1
ATOM 634 C C . LYS A 1 81 ? 23.796 -2.730 -16.447 1.00 91.75 81 LYS A C 1
ATOM 636 O O . LYS A 1 81 ? 24.721 -3.527 -16.600 1.00 91.75 81 LYS A O 1
ATOM 641 N N . THR A 1 82 ? 22.901 -2.470 -17.396 1.00 89.12 82 THR A N 1
ATOM 642 C CA . THR A 1 82 ? 22.933 -3.103 -18.721 1.00 89.12 82 THR A CA 1
ATOM 643 C C . THR A 1 82 ? 24.209 -2.709 -19.462 1.00 89.12 82 THR A C 1
ATOM 645 O O . THR A 1 82 ? 24.949 -3.569 -19.935 1.00 89.12 82 THR A O 1
ATOM 648 N N . PHE A 1 83 ? 24.539 -1.415 -19.468 1.00 92.69 83 PHE A N 1
ATOM 649 C CA . PHE A 1 83 ? 25.757 -0.902 -20.091 1.00 92.69 83 PHE A CA 1
ATOM 650 C C . PHE A 1 83 ? 27.032 -1.509 -19.488 1.00 92.69 83 PHE A C 1
ATOM 652 O O . PHE A 1 83 ? 27.887 -2.001 -20.221 1.00 92.69 83 PHE A O 1
ATOM 659 N N . GLN A 1 84 ? 27.139 -1.543 -18.157 1.00 92.88 84 GLN A N 1
ATOM 660 C CA . GLN A 1 84 ? 28.275 -2.150 -17.458 1.00 92.88 84 GLN A CA 1
ATOM 661 C C . GLN A 1 84 ? 28.421 -3.635 -17.796 1.00 92.88 84 GLN A C 1
ATOM 663 O O . GLN A 1 84 ? 29.524 -4.073 -18.110 1.00 92.88 84 GLN A O 1
ATOM 668 N N . SER A 1 85 ? 27.317 -4.388 -17.803 1.00 92.12 85 SER A N 1
ATOM 669 C CA . SER A 1 85 ? 27.324 -5.807 -18.172 1.00 92.12 85 SER A CA 1
ATOM 670 C C . SER A 1 85 ? 27.923 -6.025 -19.563 1.00 92.12 85 SER A C 1
ATOM 672 O O . SER A 1 85 ? 28.771 -6.899 -19.735 1.00 92.12 85 SER A O 1
ATOM 674 N N . HIS A 1 86 ? 27.521 -5.220 -20.548 1.00 91.44 86 HIS A N 1
ATOM 675 C CA . HIS A 1 86 ? 28.039 -5.335 -21.910 1.00 91.44 86 HIS A CA 1
ATOM 676 C C . HIS A 1 86 ? 29.510 -4.923 -22.026 1.00 91.44 86 HIS A C 1
ATOM 678 O O . HIS A 1 86 ? 30.267 -5.597 -22.724 1.00 91.44 86 HIS A O 1
ATOM 684 N N . VAL A 1 87 ? 29.942 -3.872 -21.322 1.00 92.94 87 VAL A N 1
ATOM 685 C CA . VAL A 1 87 ? 31.355 -3.453 -21.298 1.00 92.94 87 VAL A CA 1
ATOM 686 C C . VAL A 1 87 ? 32.237 -4.537 -20.682 1.00 92.94 87 VAL A C 1
ATOM 688 O O . VAL A 1 87 ? 33.298 -4.832 -21.225 1.00 92.94 87 VAL A O 1
ATOM 691 N N . THR A 1 88 ? 31.800 -5.180 -19.598 1.00 91.69 88 THR A N 1
ATOM 692 C CA . THR A 1 88 ? 32.544 -6.293 -18.993 1.00 91.69 88 THR A CA 1
ATOM 693 C C . THR A 1 88 ? 32.635 -7.490 -19.935 1.00 91.69 88 THR A C 1
ATOM 695 O O . THR A 1 88 ? 33.707 -8.071 -20.060 1.00 91.69 88 THR A O 1
ATOM 698 N N . SER A 1 89 ? 31.552 -7.847 -20.634 1.00 90.38 89 SER A N 1
ATOM 699 C CA . SER A 1 89 ? 31.597 -8.923 -21.634 1.00 90.38 89 SER A CA 1
ATOM 700 C C . SER A 1 89 ? 32.548 -8.605 -22.790 1.00 90.38 89 SER A C 1
ATOM 702 O O . SER A 1 89 ? 33.260 -9.494 -23.246 1.00 90.38 89 SER A O 1
ATOM 704 N N . LEU A 1 90 ? 32.591 -7.348 -23.239 1.00 89.94 90 LEU A N 1
ATOM 705 C CA . LEU A 1 90 ? 33.511 -6.906 -24.287 1.00 89.94 90 LEU A CA 1
ATOM 706 C C . LEU A 1 90 ? 34.972 -6.937 -23.808 1.00 89.94 90 LEU A C 1
ATOM 708 O O . LEU A 1 90 ? 35.831 -7.448 -24.516 1.00 89.94 90 LEU A O 1
ATOM 712 N N . ALA A 1 91 ? 35.243 -6.444 -22.597 1.00 87.00 91 ALA A N 1
ATOM 713 C CA . ALA A 1 91 ? 36.577 -6.453 -21.995 1.00 87.00 91 ALA A CA 1
ATOM 714 C C . ALA A 1 91 ? 37.076 -7.867 -21.649 1.00 87.00 91 ALA A C 1
ATOM 716 O O . ALA A 1 91 ? 38.275 -8.099 -21.608 1.00 87.00 91 ALA A O 1
ATOM 717 N N . ALA A 1 92 ? 36.175 -8.820 -21.399 1.00 83.81 92 ALA A N 1
ATOM 718 C CA . ALA A 1 92 ? 36.534 -10.225 -21.202 1.00 83.81 92 ALA A CA 1
ATOM 719 C C . ALA A 1 92 ? 36.871 -10.951 -22.518 1.00 83.81 92 ALA A C 1
ATOM 721 O O . ALA A 1 92 ? 37.454 -12.032 -22.483 1.00 83.81 92 ALA A O 1
ATOM 722 N N . LEU A 1 93 ? 36.466 -10.388 -23.661 1.00 79.25 93 LEU A N 1
ATOM 723 C CA . LEU A 1 93 ? 36.772 -10.920 -24.987 1.00 79.25 93 LEU A CA 1
ATOM 724 C C . LEU A 1 93 ? 38.111 -10.391 -25.536 1.00 79.25 93 LEU A C 1
ATOM 726 O O . LEU A 1 93 ? 38.680 -11.027 -26.421 1.00 79.25 93 LEU A O 1
ATOM 730 N N . SER A 1 94 ? 38.575 -9.229 -25.053 1.00 62.69 94 SER A N 1
ATOM 731 C CA . SER A 1 94 ? 39.831 -8.577 -25.463 1.00 62.69 94 SER A CA 1
ATOM 732 C C . SER A 1 94 ? 41.067 -9.141 -24.781 1.00 62.69 94 SER A C 1
ATOM 734 O O . SER A 1 94 ? 40.974 -9.402 -23.561 1.00 62.69 94 SER A O 1
#

Foldseek 3Di:
DVVVLCVVQVFDWDDDPNDIDGPDDDDSDDVPDDDDPSSVVVCVVVVHDPDDDDDQDQWDDDPNDIDGSVNVPDDPVNVVVVVVVVVVVVVVVD

Radius of gyration: 24.77 Å; chains: 1; bounding box: 62×21×66 Å

Organism: Noccaea caerulescens (NCBI:txid107243)